Protein AF-A0AA48LYG1-F1 (afdb_monomer_lite)

Secondary structure (DSSP, 8-state):
-PPPPPPHHHHHHHTT--TTHHHHHSSHHHHHHHHHHTS-HHHHHHHHHHHHHHHTS-S-HHHHHHHHHTSS-SS-SS-TTS--HHHHHHHHHHT-----

Organism: NCBI:txid556182

Radius of gyration: 12.68 Å; chains: 1; bounding box: 35×24×30 Å

Foldseek 3Di:
DPQDADDVLLLQLQLLQEPCNCVVQVDPLSSLLVSQVSDDPVSLVVNLVVLCVCLVPPDDQVSLVVNSVNGNRPDDPADDPRDTSNVVSVSSNVSRDPPD

Structure (mmCIF, N/CA/C/O backbone):
data_AF-A0AA48LYG1-F1
#
_entry.id   AF-A0AA48LYG1-F1
#
loop_
_atom_site.group_PDB
_atom_site.id
_atom_site.type_symbol
_atom_site.label_atom_id
_atom_site.label_alt_id
_atom_site.label_comp_id
_atom_site.label_asym_id
_atom_site.label_entity_id
_atom_site.label_seq_id
_atom_site.pdbx_PDB_ins_code
_atom_site.Cartn_x
_atom_site.Cartn_y
_atom_site.Cartn_z
_atom_site.occupancy
_atom_site.B_iso_or_equiv
_atom_site.auth_seq_id
_atom_site.auth_comp_id
_atom_site.auth_asym_id
_atom_site.auth_atom_id
_atom_site.pdbx_PDB_model_num
ATOM 1 N N . MET A 1 1 ? -17.257 4.590 8.560 1.00 60.72 1 MET A N 1
ATOM 2 C CA . MET A 1 1 ? -16.514 5.757 9.094 1.00 60.72 1 MET A CA 1
ATOM 3 C C . MET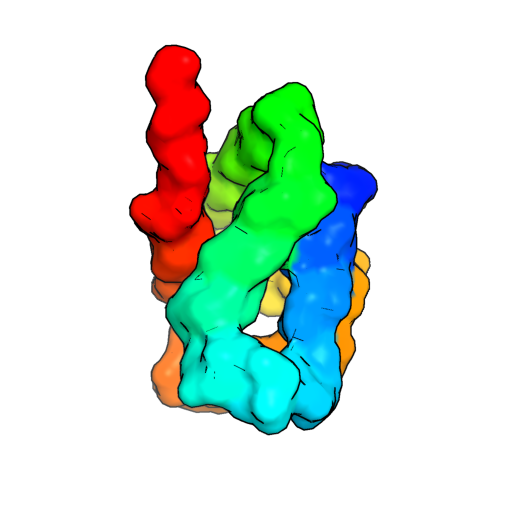 A 1 1 ? -16.208 6.685 7.928 1.00 60.72 1 MET A C 1
ATOM 5 O O . MET A 1 1 ? -16.541 6.334 6.805 1.00 60.72 1 MET A O 1
ATOM 9 N N . ALA A 1 2 ? -15.657 7.880 8.150 1.00 74.94 2 ALA A N 1
ATOM 10 C CA . ALA A 1 2 ? -15.098 8.627 7.022 1.00 74.94 2 ALA A CA 1
ATOM 11 C C . ALA A 1 2 ? -13.830 7.904 6.544 1.00 74.94 2 ALA A C 1
ATOM 13 O O . ALA A 1 2 ? -13.015 7.496 7.373 1.00 74.94 2 ALA A O 1
ATOM 14 N N . THR A 1 3 ? -13.681 7.724 5.234 1.00 81.12 3 THR A N 1
ATOM 15 C CA . THR A 1 3 ? -12.493 7.118 4.628 1.00 81.12 3 THR A CA 1
ATOM 16 C C . THR A 1 3 ? -11.259 7.966 4.987 1.00 81.12 3 THR A C 1
ATOM 18 O O . THR A 1 3 ? -11.310 9.191 4.822 1.00 81.12 3 THR A O 1
ATOM 21 N N . PRO A 1 4 ? -10.166 7.382 5.514 1.00 89.12 4 PRO A N 1
ATOM 22 C CA . PRO A 1 4 ? -9.022 8.164 5.962 1.00 89.12 4 PRO A CA 1
ATOM 23 C C . PRO A 1 4 ? -8.316 8.809 4.768 1.00 89.12 4 PRO A C 1
ATOM 25 O O . PRO A 1 4 ? -8.310 8.281 3.655 1.00 89.12 4 PRO A O 1
ATOM 28 N N . LYS A 1 5 ? -7.699 9.972 4.997 1.00 92.19 5 LYS A N 1
ATOM 29 C CA . LYS A 1 5 ? -6.891 10.639 3.974 1.00 92.19 5 LYS A CA 1
ATOM 30 C C . LYS A 1 5 ? -5.535 9.948 3.855 1.00 92.19 5 LYS A C 1
ATOM 32 O O . LYS A 1 5 ? -4.832 9.797 4.850 1.00 92.19 5 LYS A O 1
ATOM 37 N N . ASN A 1 6 ? -5.141 9.628 2.627 1.00 94.25 6 ASN A N 1
ATOM 38 C CA . ASN A 1 6 ? -3.862 8.984 2.349 1.00 94.25 6 ASN A CA 1
ATOM 39 C C . ASN A 1 6 ? -2.681 9.909 2.692 1.00 94.25 6 ASN A C 1
ATOM 41 O O . ASN A 1 6 ? -2.638 11.039 2.179 1.00 94.25 6 ASN A O 1
ATOM 45 N N . PRO A 1 7 ? -1.708 9.456 3.503 1.00 95.25 7 PRO A N 1
ATOM 46 C CA . PRO A 1 7 ? -0.478 10.201 3.717 1.00 95.25 7 PRO A CA 1
ATOM 47 C C . PRO A 1 7 ? 0.366 10.239 2.429 1.00 95.25 7 PRO A C 1
ATOM 49 O O . PRO A 1 7 ? 0.237 9.351 1.575 1.00 95.25 7 PRO A O 1
ATOM 52 N N . PRO A 1 8 ? 1.234 11.255 2.258 1.00 95.62 8 PRO A N 1
ATOM 53 C CA . PRO A 1 8 ? 2.114 11.366 1.094 1.00 95.62 8 PRO A CA 1
ATOM 54 C C . PRO A 1 8 ? 2.963 10.114 0.850 1.00 95.62 8 PRO A C 1
ATOM 56 O O . PRO A 1 8 ? 3.133 9.722 -0.297 1.00 95.62 8 PRO A O 1
ATOM 59 N N . ASP A 1 9 ? 3.413 9.457 1.914 1.00 96.38 9 ASP A N 1
ATOM 60 C CA . ASP A 1 9 ? 4.289 8.282 1.888 1.00 96.38 9 ASP A CA 1
ATOM 61 C C . ASP A 1 9 ? 3.569 7.051 1.322 1.00 96.38 9 ASP A C 1
ATOM 63 O O . ASP A 1 9 ? 4.088 6.340 0.464 1.00 96.38 9 ASP A O 1
ATOM 67 N N . PHE A 1 10 ? 2.307 6.849 1.718 1.00 96.38 10 PHE A N 1
ATOM 68 C CA . PHE A 1 10 ? 1.457 5.817 1.121 1.00 96.38 10 PHE A CA 1
ATOM 69 C C . PHE A 1 10 ? 1.149 6.130 -0.349 1.00 96.38 10 PHE A C 1
ATOM 71 O O . PHE A 1 10 ? 1.111 5.235 -1.194 1.00 96.38 10 PHE A O 1
ATOM 78 N N . ASN A 1 11 ? 0.968 7.410 -0.690 1.00 95.50 11 ASN A N 1
ATOM 79 C CA . ASN A 1 11 ? 0.800 7.831 -2.080 1.00 95.50 11 ASN A CA 1
ATOM 80 C C . ASN A 1 11 ? 2.076 7.632 -2.914 1.00 95.50 11 ASN A C 1
ATOM 82 O O . ASN A 1 11 ? 1.977 7.350 -4.104 1.00 95.50 11 ASN A O 1
ATOM 86 N N . ALA A 1 12 ? 3.260 7.781 -2.324 1.00 94.25 12 ALA A N 1
ATOM 87 C CA . ALA A 1 12 ? 4.528 7.509 -2.990 1.00 94.25 12 ALA A CA 1
ATOM 88 C C . ALA A 1 12 ? 4.700 6.005 -3.245 1.00 94.25 12 ALA A C 1
ATOM 90 O O . ALA A 1 12 ? 4.952 5.620 -4.383 1.00 94.25 12 ALA A O 1
ATOM 91 N N . LEU A 1 13 ? 4.420 5.160 -2.245 1.00 94.06 13 LEU A N 1
ATOM 92 C CA . LEU A 1 13 ? 4.407 3.701 -2.400 1.00 94.06 13 LEU A CA 1
ATOM 93 C C . LEU A 1 13 ? 3.433 3.248 -3.496 1.00 94.06 13 LEU A C 1
ATOM 95 O O . LEU A 1 13 ? 3.764 2.429 -4.349 1.00 94.06 13 LEU A O 1
ATOM 99 N N . THR A 1 14 ? 2.217 3.798 -3.501 1.00 93.88 14 THR A N 1
ATOM 100 C CA . THR A 1 14 ? 1.169 3.391 -4.452 1.00 93.88 14 THR A CA 1
ATOM 101 C C . THR A 1 14 ? 1.379 3.919 -5.875 1.00 93.88 14 THR A C 1
ATOM 103 O O . THR A 1 14 ? 0.772 3.401 -6.810 1.00 93.88 14 THR A O 1
ATOM 106 N N . ALA A 1 15 ? 2.259 4.901 -6.088 1.00 92.00 15 ALA A N 1
ATOM 107 C CA . ALA A 1 15 ? 2.542 5.442 -7.420 1.00 92.00 15 ALA A CA 1
ATOM 108 C C . ALA A 1 15 ? 3.216 4.427 -8.366 1.00 92.00 15 ALA A C 1
ATOM 110 O O . ALA A 1 15 ? 3.140 4.582 -9.584 1.00 92.00 15 ALA A O 1
ATOM 111 N N . PHE A 1 16 ? 3.834 3.376 -7.817 1.00 90.25 16 PHE A N 1
ATOM 112 C CA . PHE A 1 16 ? 4.478 2.301 -8.579 1.00 90.25 16 PHE A CA 1
ATOM 113 C C . PHE A 1 16 ? 3.467 1.383 -9.285 1.00 90.25 16 PHE A C 1
ATOM 115 O O . PHE A 1 16 ? 3.806 0.721 -10.265 1.00 90.25 16 PHE A O 1
ATOM 122 N N . PHE A 1 17 ? 2.203 1.390 -8.848 1.00 89.44 17 PHE A N 1
ATOM 123 C CA . PHE A 1 17 ? 1.121 0.618 -9.455 1.00 89.44 17 PHE A CA 1
ATOM 124 C C . PHE A 1 17 ? 0.551 1.366 -10.666 1.00 89.44 17 PHE A C 1
ATOM 126 O O . PHE A 1 17 ? -0.503 2.006 -10.589 1.00 89.44 17 PHE A O 1
ATOM 133 N N . CYS A 1 18 ? 1.258 1.290 -11.796 1.00 84.06 18 CYS A N 1
ATOM 134 C CA . CYS A 1 18 ? 0.906 1.948 -13.056 1.00 84.06 18 CYS A CA 1
ATOM 135 C C . CYS A 1 18 ? 0.574 0.951 -14.192 1.00 84.06 18 CYS A C 1
ATOM 137 O O . CYS A 1 18 ? 0.887 -0.231 -14.077 1.00 84.06 18 CYS A O 1
ATOM 139 N N . PRO A 1 19 ? -0.067 1.380 -15.302 1.00 79.56 19 PRO A N 1
ATOM 140 C CA . PRO A 1 19 ? -0.539 0.467 -16.354 1.00 79.56 19 PRO A CA 1
ATOM 141 C C . PRO A 1 19 ? 0.552 -0.361 -17.046 1.00 79.56 19 PRO A C 1
ATOM 143 O O . PRO A 1 19 ? 0.241 -1.404 -17.605 1.00 79.56 19 PRO A O 1
ATOM 146 N N . TYR A 1 20 ? 1.808 0.089 -16.997 1.00 80.88 20 TYR A N 1
ATOM 147 C CA . TYR A 1 20 ? 2.963 -0.591 -17.601 1.00 80.88 20 TYR A CA 1
ATOM 148 C C . TYR A 1 20 ? 3.848 -1.276 -16.554 1.00 80.88 20 TYR A C 1
ATOM 150 O O . TYR A 1 20 ? 4.942 -1.740 -16.862 1.00 80.88 20 TYR A O 1
ATOM 158 N N . ALA A 1 21 ? 3.405 -1.320 -15.297 1.00 76.06 21 ALA A N 1
ATOM 159 C CA . ALA A 1 21 ? 4.216 -1.821 -14.199 1.00 76.06 21 ALA A CA 1
ATOM 160 C C . ALA A 1 21 ? 4.535 -3.321 -14.354 1.00 76.06 21 ALA A C 1
ATOM 162 O O . ALA A 1 21 ? 5.620 -3.751 -13.972 1.00 76.06 21 ALA A O 1
ATOM 163 N N . ASP A 1 22 ? 3.664 -4.100 -14.999 1.00 77.44 22 ASP A N 1
ATOM 164 C CA . ASP A 1 22 ? 3.942 -5.508 -15.308 1.00 77.44 22 ASP A CA 1
ATOM 165 C C . ASP A 1 22 ? 5.103 -5.670 -16.307 1.00 77.44 22 ASP A C 1
ATOM 167 O O . ASP A 1 22 ? 5.895 -6.600 -16.176 1.00 77.44 22 ASP A O 1
ATOM 171 N N . GLU A 1 23 ? 5.268 -4.742 -17.257 1.00 82.69 23 GLU A N 1
ATOM 172 C CA . GLU A 1 23 ? 6.392 -4.740 -18.208 1.00 82.69 23 GLU A CA 1
ATOM 173 C C . GLU A 1 23 ? 7.703 -4.290 -17.548 1.00 82.69 23 GLU A C 1
ATOM 175 O O . GLU A 1 23 ? 8.777 -4.780 -17.896 1.00 82.69 23 GLU A O 1
ATOM 180 N N . VAL A 1 24 ? 7.619 -3.369 -16.582 1.00 85.06 24 VAL A N 1
ATOM 181 C CA . VAL A 1 24 ? 8.785 -2.795 -15.891 1.00 85.06 24 VAL A CA 1
ATOM 182 C C . VAL A 1 24 ? 9.305 -3.722 -14.791 1.00 85.06 24 VAL A C 1
ATOM 184 O O . VAL A 1 24 ? 10.508 -3.962 -14.699 1.00 85.06 24 VAL A O 1
ATOM 187 N N . TYR A 1 25 ? 8.413 -4.239 -13.945 1.00 83.19 25 TYR A N 1
ATOM 188 C CA . TYR A 1 25 ? 8.783 -5.003 -12.752 1.00 83.19 25 TYR A CA 1
ATOM 189 C C . TYR A 1 25 ? 8.673 -6.515 -12.967 1.00 83.19 25 TYR A C 1
ATOM 191 O O . TYR A 1 25 ? 9.344 -7.280 -12.277 1.00 83.19 25 TYR A O 1
ATOM 199 N N . GLY A 1 26 ? 7.871 -6.980 -13.928 1.00 82.38 26 GLY A N 1
ATOM 200 C CA . GLY A 1 26 ? 7.730 -8.400 -14.269 1.00 82.38 26 GLY A CA 1
ATOM 201 C C . GLY A 1 26 ? 6.890 -9.233 -13.293 1.00 82.38 26 GLY A C 1
ATOM 202 O O . GLY A 1 26 ? 6.576 -10.378 -13.609 1.00 82.38 26 GLY A O 1
ATOM 203 N N . SER A 1 27 ? 6.533 -8.702 -12.118 1.00 86.38 27 SER A N 1
ATOM 204 C CA . SER A 1 27 ? 5.524 -9.277 -11.219 1.00 86.38 27 SER A CA 1
ATOM 205 C C . SER A 1 27 ? 5.016 -8.244 -10.207 1.00 86.38 27 SER A C 1
ATOM 207 O O . SER A 1 27 ? 5.663 -7.219 -9.965 1.00 86.38 27 SER A O 1
ATOM 209 N N . ILE A 1 28 ? 3.876 -8.535 -9.573 1.00 85.88 28 ILE A N 1
ATOM 210 C CA . ILE A 1 28 ? 3.295 -7.678 -8.533 1.00 85.88 28 ILE A CA 1
ATOM 211 C C . ILE A 1 28 ? 4.181 -7.613 -7.283 1.00 85.88 28 ILE A C 1
ATOM 213 O O . ILE A 1 28 ? 4.319 -6.559 -6.674 1.00 85.88 28 ILE A O 1
ATOM 217 N N . GLU A 1 29 ? 4.848 -8.710 -6.930 1.00 87.56 29 GLU A N 1
ATOM 218 C CA . GLU A 1 29 ? 5.778 -8.787 -5.803 1.00 87.56 29 GLU A CA 1
ATOM 219 C C . GLU A 1 29 ? 6.957 -7.835 -5.977 1.00 87.56 29 GLU A C 1
ATOM 221 O O . GLU A 1 29 ? 7.288 -7.089 -5.060 1.00 87.56 29 GLU A O 1
ATOM 226 N N . LYS A 1 30 ? 7.558 -7.826 -7.172 1.00 88.25 30 LYS A N 1
ATOM 227 C CA . LYS A 1 30 ? 8.663 -6.919 -7.501 1.00 88.25 30 LYS A CA 1
ATOM 228 C C . LYS A 1 30 ? 8.219 -5.459 -7.529 1.00 88.25 30 LYS A C 1
ATOM 230 O O . LYS A 1 30 ? 9.004 -4.576 -7.208 1.00 88.25 30 LYS A O 1
ATOM 235 N N . MET A 1 31 ? 6.964 -5.205 -7.890 1.00 88.94 31 MET A N 1
ATOM 236 C CA . MET A 1 31 ? 6.374 -3.869 -7.842 1.00 88.94 31 MET A CA 1
ATOM 237 C C . MET A 1 31 ? 6.191 -3.383 -6.400 1.00 88.94 31 MET A C 1
ATOM 239 O O . MET A 1 31 ? 6.481 -2.227 -6.104 1.00 88.94 31 MET A O 1
ATOM 243 N N . ILE A 1 32 ? 5.757 -4.268 -5.495 1.00 91.75 32 ILE A N 1
ATOM 244 C CA . ILE A 1 32 ? 5.676 -3.969 -4.061 1.00 91.75 32 ILE A CA 1
ATOM 245 C C . ILE A 1 32 ? 7.073 -3.680 -3.500 1.00 91.75 32 ILE A C 1
ATOM 247 O O . ILE A 1 32 ? 7.238 -2.680 -2.803 1.00 91.75 32 ILE A O 1
ATOM 251 N N . ASP A 1 33 ? 8.070 -4.512 -3.824 1.00 91.94 33 ASP A N 1
ATOM 252 C CA . ASP A 1 33 ? 9.457 -4.294 -3.390 1.00 91.94 33 ASP A CA 1
ATOM 253 C C . ASP A 1 33 ? 9.981 -2.938 -3.865 1.00 91.94 33 ASP A C 1
ATOM 255 O O . ASP A 1 33 ? 10.456 -2.149 -3.054 1.00 91.94 33 ASP A O 1
ATOM 259 N N . ALA A 1 34 ? 9.809 -2.620 -5.152 1.00 91.56 34 ALA A N 1
ATOM 260 C CA . ALA A 1 34 ? 10.224 -1.339 -5.717 1.00 91.56 34 ALA A CA 1
ATOM 261 C C . ALA A 1 34 ? 9.524 -0.145 -5.043 1.00 91.56 34 ALA A C 1
ATOM 263 O O . ALA A 1 34 ? 10.148 0.891 -4.816 1.00 91.56 34 ALA A O 1
ATOM 264 N N . GLY A 1 35 ? 8.243 -0.293 -4.689 1.00 92.81 35 GLY A N 1
ATOM 265 C CA . GLY A 1 35 ? 7.497 0.719 -3.945 1.00 92.81 35 GLY A CA 1
ATOM 266 C C . GLY A 1 35 ? 8.062 0.975 -2.548 1.00 92.81 35 GLY A C 1
ATOM 267 O O . GLY A 1 35 ? 8.100 2.124 -2.112 1.00 92.81 35 GLY A O 1
ATOM 268 N N . TRP A 1 36 ? 8.537 -0.067 -1.860 1.00 95.88 36 TRP A N 1
ATOM 269 C CA . TRP A 1 36 ? 9.220 0.072 -0.572 1.00 95.88 36 TRP A CA 1
ATOM 270 C C . TRP A 1 36 ? 10.641 0.627 -0.707 1.00 95.88 36 TRP A C 1
ATOM 272 O O . TRP A 1 36 ? 11.031 1.487 0.079 1.00 95.88 36 TRP A O 1
ATOM 282 N N . GLU A 1 37 ? 11.404 0.169 -1.700 1.00 93.62 37 GLU A N 1
ATOM 283 C CA . GLU A 1 37 ? 12.767 0.640 -1.987 1.00 93.62 37 GLU A CA 1
ATOM 284 C C . GLU A 1 37 ? 12.804 2.109 -2.432 1.00 93.62 37 GLU A C 1
ATOM 286 O O . GLU A 1 37 ? 13.807 2.795 -2.234 1.00 93.62 37 GLU A O 1
ATOM 291 N N . GLY A 1 38 ? 11.706 2.612 -3.005 1.00 91.69 38 GLY A N 1
ATOM 292 C CA . GLY A 1 38 ? 11.547 4.011 -3.395 1.00 91.69 38 GLY A CA 1
ATOM 293 C C . GLY A 1 38 ? 11.348 4.992 -2.234 1.00 91.69 38 GLY A C 1
ATOM 294 O O . GLY A 1 38 ? 11.318 6.197 -2.482 1.00 91.69 38 GLY A O 1
ATOM 295 N N . LEU A 1 39 ? 11.200 4.505 -0.997 1.00 94.56 39 LEU A N 1
ATOM 296 C CA . LEU A 1 39 ? 10.991 5.319 0.201 1.00 94.56 39 LEU A CA 1
ATOM 297 C C . LEU A 1 39 ? 12.243 5.347 1.080 1.00 94.56 39 LEU A C 1
ATOM 299 O O . LEU A 1 39 ? 12.900 4.324 1.288 1.00 94.56 39 LEU A O 1
ATOM 303 N N . VAL A 1 40 ? 12.531 6.497 1.694 1.00 94.50 40 VAL A N 1
ATOM 304 C CA . VAL A 1 40 ? 13.498 6.522 2.802 1.00 94.50 40 VAL A CA 1
ATOM 305 C C . VAL A 1 40 ? 12.885 5.907 4.065 1.00 94.50 40 VAL A C 1
ATOM 307 O O . VAL A 1 40 ? 11.666 5.830 4.211 1.00 94.50 40 VAL A O 1
ATOM 310 N N . GLU A 1 41 ? 13.721 5.494 5.023 1.00 93.88 41 GLU A N 1
ATOM 311 C CA . GLU A 1 41 ? 13.277 4.774 6.230 1.00 93.88 41 GLU A CA 1
ATOM 312 C C . GLU A 1 41 ? 12.127 5.471 6.980 1.00 93.88 41 GLU A C 1
ATOM 314 O O . GLU A 1 41 ? 11.181 4.817 7.425 1.00 93.88 41 GLU A O 1
ATOM 319 N N . SER A 1 42 ? 12.178 6.799 7.124 1.00 94.06 42 SER A N 1
ATOM 320 C CA . SER A 1 42 ? 11.117 7.554 7.798 1.00 94.06 42 SER A CA 1
ATOM 321 C C . SER A 1 42 ? 9.785 7.485 7.053 1.00 94.06 42 SER A C 1
ATOM 323 O O . SER A 1 42 ? 8.746 7.318 7.687 1.00 94.06 42 SER A O 1
ATOM 325 N N . GLU A 1 43 ? 9.814 7.571 5.724 1.00 95.38 43 GLU A N 1
ATOM 326 C CA . GLU A 1 43 ? 8.620 7.517 4.877 1.00 95.38 43 GLU A CA 1
ATOM 327 C C . GLU A 1 43 ? 8.026 6.107 4.886 1.00 95.38 43 GLU A C 1
ATOM 329 O O . GLU A 1 43 ? 6.823 5.919 5.071 1.00 95.38 43 GLU A O 1
ATOM 334 N N . ALA A 1 44 ? 8.883 5.089 4.793 1.00 95.44 44 ALA A N 1
ATOM 335 C CA . ALA A 1 44 ? 8.463 3.700 4.857 1.00 95.44 44 ALA A CA 1
ATOM 336 C C . ALA A 1 44 ? 7.789 3.368 6.196 1.00 95.44 44 ALA A C 1
ATOM 338 O O . ALA A 1 44 ? 6.744 2.713 6.210 1.00 95.44 44 ALA A O 1
ATOM 339 N N . LYS A 1 45 ? 8.316 3.869 7.325 1.00 95.44 45 LYS A N 1
ATOM 340 C CA . LYS A 1 45 ? 7.671 3.724 8.643 1.00 95.44 45 LYS A CA 1
ATOM 341 C C . LYS A 1 45 ? 6.271 4.344 8.668 1.00 95.44 45 LYS A C 1
ATOM 343 O O . LYS A 1 45 ? 5.356 3.730 9.219 1.00 95.44 45 LYS A O 1
ATOM 348 N N . VAL A 1 46 ? 6.085 5.520 8.063 1.00 96.00 46 VAL A N 1
ATOM 349 C CA . VAL A 1 46 ? 4.775 6.191 7.979 1.00 96.00 46 VAL A CA 1
ATOM 350 C C . VAL A 1 46 ? 3.811 5.414 7.082 1.00 96.00 46 VAL A C 1
ATOM 352 O O . VAL A 1 46 ? 2.685 5.130 7.496 1.00 96.00 46 VAL A O 1
ATOM 355 N N . ALA A 1 47 ? 4.250 5.012 5.888 1.00 96.62 47 ALA A N 1
ATOM 356 C CA . ALA A 1 47 ? 3.444 4.218 4.964 1.00 96.62 47 ALA A CA 1
ATOM 357 C C . ALA A 1 47 ? 3.018 2.882 5.595 1.00 96.62 47 ALA A C 1
ATOM 359 O O . ALA A 1 47 ? 1.848 2.505 5.515 1.00 96.62 47 ALA A O 1
ATOM 360 N N . LYS A 1 48 ? 3.930 2.202 6.302 1.00 96.62 48 LYS A N 1
ATOM 361 C CA . LYS A 1 48 ? 3.624 0.977 7.046 1.00 96.62 48 LYS A CA 1
ATOM 362 C C . LYS A 1 48 ? 2.609 1.218 8.156 1.00 96.62 48 LYS A C 1
ATOM 364 O O . LYS A 1 48 ? 1.655 0.454 8.256 1.00 96.62 48 LYS A O 1
ATOM 369 N N . ALA A 1 49 ? 2.801 2.243 8.985 1.00 96.88 49 ALA A N 1
ATOM 370 C CA . ALA A 1 49 ? 1.874 2.545 10.074 1.00 96.88 49 ALA A CA 1
ATOM 371 C C . ALA A 1 49 ? 0.460 2.826 9.545 1.00 96.88 49 ALA A C 1
ATOM 373 O O . ALA A 1 49 ? -0.523 2.383 10.134 1.00 96.88 49 ALA A O 1
ATOM 374 N N . PHE A 1 50 ? 0.357 3.497 8.396 1.00 97.38 50 PHE A N 1
ATOM 375 C CA . PHE A 1 50 ? -0.921 3.696 7.725 1.00 97.38 50 PHE A CA 1
ATOM 376 C C . PHE A 1 50 ? -1.527 2.377 7.226 1.00 97.38 50 PHE A C 1
ATOM 378 O O . PHE A 1 50 ? -2.707 2.130 7.446 1.00 97.38 50 PHE A O 1
ATOM 385 N N . ILE A 1 51 ? -0.733 1.487 6.622 1.00 96.75 51 ILE A N 1
ATOM 386 C CA . ILE A 1 51 ? -1.205 0.153 6.215 1.00 96.75 51 ILE A CA 1
ATOM 387 C C . ILE A 1 51 ? -1.650 -0.681 7.430 1.00 96.75 51 ILE A C 1
ATOM 389 O O . ILE A 1 51 ? -2.679 -1.348 7.359 1.00 96.75 51 ILE A O 1
ATOM 393 N N . ASP A 1 52 ? -0.929 -0.623 8.553 1.00 97.25 52 ASP A N 1
ATOM 394 C CA . ASP A 1 52 ? -1.328 -1.275 9.808 1.00 97.25 52 ASP A CA 1
ATOM 395 C C . ASP A 1 52 ? -2.688 -0.748 10.310 1.00 97.25 52 ASP A C 1
ATOM 397 O O . ASP A 1 52 ? -3.535 -1.548 10.712 1.00 97.25 52 ASP A O 1
ATOM 401 N N . ASP A 1 53 ? -2.929 0.569 10.242 1.00 96.44 53 ASP A N 1
ATOM 402 C CA . ASP A 1 53 ? -4.226 1.174 10.588 1.00 96.44 53 ASP A CA 1
ATOM 403 C C . ASP A 1 53 ? -5.346 0.671 9.669 1.00 96.44 53 ASP A C 1
ATOM 405 O O . ASP A 1 53 ? -6.381 0.203 10.151 1.00 96.44 53 ASP A O 1
ATOM 409 N N . LEU A 1 54 ? -5.125 0.662 8.350 1.00 95.50 54 LEU A N 1
ATOM 410 C CA . LEU A 1 54 ? -6.082 0.117 7.378 1.00 95.50 54 LEU A CA 1
ATOM 411 C C . LEU A 1 54 ? -6.422 -1.357 7.673 1.00 95.50 54 LEU A C 1
ATOM 413 O O . LEU A 1 54 ? -7.571 -1.798 7.550 1.00 95.50 54 LEU A O 1
ATOM 417 N N . LEU A 1 55 ? -5.430 -2.126 8.119 1.00 95.44 55 LEU A N 1
ATOM 418 C CA .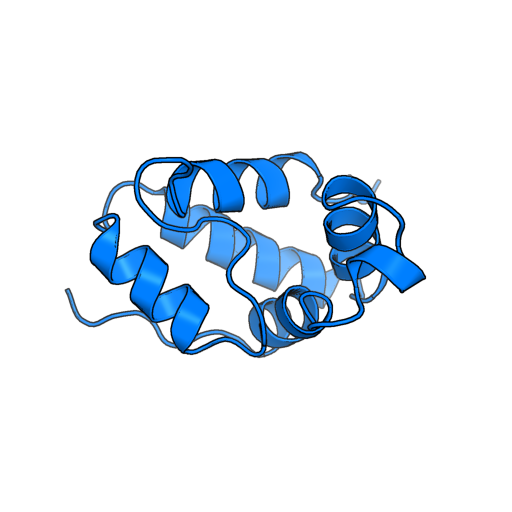 LEU A 1 55 ? -5.575 -3.540 8.444 1.00 95.44 55 LEU A CA 1
ATOM 419 C C . LEU A 1 55 ? -6.126 -3.813 9.852 1.00 95.44 55 LEU A C 1
ATOM 421 O O . LEU A 1 55 ? -6.481 -4.960 10.120 1.00 95.44 55 LEU A O 1
ATOM 425 N N . SER A 1 56 ? -6.326 -2.799 10.701 1.00 94.19 56 SER A N 1
ATOM 426 C CA . SER A 1 56 ? -6.802 -2.928 12.096 1.00 94.19 56 SER A CA 1
ATOM 427 C C . SER A 1 56 ? -8.156 -3.631 12.281 1.00 94.19 56 SER A C 1
ATOM 429 O O . SER A 1 56 ? -8.487 -4.063 13.381 1.00 94.19 56 SER A O 1
ATOM 431 N N . GLY A 1 57 ? -8.949 -3.751 11.211 1.00 90.81 57 GLY A N 1
ATOM 432 C CA . GLY A 1 57 ? -10.282 -4.367 11.227 1.00 90.81 57 GLY A CA 1
ATOM 433 C C . GLY A 1 57 ? -11.427 -3.362 11.359 1.00 90.81 57 GLY A C 1
ATOM 434 O O . GLY A 1 57 ? -12.588 -3.746 11.274 1.00 90.81 57 GLY A O 1
ATOM 435 N N . HIS A 1 58 ? -11.113 -2.073 11.505 1.00 93.06 58 HIS A N 1
ATOM 436 C CA . HIS A 1 58 ? -12.109 -1.002 11.575 1.00 93.06 58 HIS A CA 1
ATOM 437 C C . HIS A 1 58 ? -12.681 -0.611 10.202 1.00 93.06 58 HIS A C 1
ATOM 439 O O . HIS A 1 58 ? -13.797 -0.102 10.133 1.00 93.06 58 HIS A O 1
ATOM 445 N N . TYR A 1 59 ? -11.954 -0.877 9.113 1.00 93.69 59 TYR A N 1
ATOM 446 C CA . TYR A 1 59 ? -12.374 -0.543 7.751 1.00 93.69 59 TYR A CA 1
ATOM 447 C C . TYR A 1 59 ? -12.942 -1.755 7.009 1.00 93.69 59 TYR A C 1
ATOM 449 O O . TYR A 1 59 ? -12.334 -2.834 6.959 1.00 93.69 59 TYR A O 1
ATOM 457 N N . THR A 1 60 ? -14.098 -1.545 6.388 1.00 92.81 60 THR A N 1
ATOM 458 C CA . THR A 1 60 ? -14.730 -2.487 5.463 1.00 92.81 60 THR A CA 1
ATOM 459 C C . THR A 1 60 ? -13.938 -2.598 4.161 1.00 92.81 60 THR A C 1
ATOM 461 O O . THR A 1 60 ? -13.211 -1.690 3.767 1.00 92.81 60 THR A O 1
ATOM 464 N N . GLU A 1 61 ? -14.126 -3.696 3.430 1.00 92.00 61 GLU A N 1
ATOM 465 C CA . GLU A 1 61 ? -13.503 -3.899 2.115 1.00 92.00 61 GLU A CA 1
ATOM 466 C C . GLU A 1 61 ? -13.806 -2.750 1.131 1.00 92.00 61 GLU A C 1
ATOM 468 O O . GLU A 1 61 ? -12.934 -2.354 0.362 1.00 92.00 61 GLU A O 1
ATOM 473 N N . ASN A 1 62 ? -15.012 -2.174 1.174 1.00 90.94 62 ASN A N 1
ATOM 474 C CA . ASN A 1 62 ? -15.368 -1.037 0.322 1.00 90.94 62 ASN A CA 1
ATOM 475 C C . ASN A 1 62 ? -14.612 0.239 0.713 1.00 90.94 62 ASN A C 1
ATOM 477 O O . ASN A 1 62 ? -14.100 0.920 -0.172 1.00 90.94 62 ASN A O 1
ATOM 481 N N . GLU A 1 63 ? -14.485 0.531 2.010 1.00 93.62 63 GLU A N 1
ATOM 482 C CA . GLU A 1 63 ? -13.692 1.672 2.492 1.00 93.62 63 GLU A CA 1
ATOM 483 C C . GLU A 1 63 ? -12.212 1.510 2.105 1.00 93.62 63 GLU A C 1
ATOM 485 O O . GLU A 1 63 ? -11.594 2.457 1.628 1.00 93.62 63 GLU A O 1
ATOM 490 N N . LEU A 1 64 ? -11.653 0.299 2.199 1.00 93.50 64 LEU A N 1
ATOM 491 C CA . LEU A 1 64 ? -10.281 0.020 1.751 1.00 93.50 64 LEU A CA 1
ATOM 492 C C . LEU A 1 64 ? -10.105 0.248 0.241 1.00 93.50 64 LEU A C 1
ATOM 494 O O . LEU A 1 64 ? -9.121 0.848 -0.196 1.00 93.50 64 LEU A O 1
ATOM 498 N N . ARG A 1 65 ? -11.085 -0.170 -0.569 1.00 91.81 65 ARG A N 1
ATOM 499 C CA . ARG A 1 65 ? -11.090 0.090 -2.018 1.00 91.81 65 ARG A CA 1
ATOM 500 C C . ARG A 1 65 ? -11.167 1.579 -2.337 1.00 91.81 65 ARG A C 1
ATOM 502 O O . ARG A 1 65 ? -10.576 2.010 -3.326 1.00 91.81 65 ARG A O 1
ATOM 509 N N . GLU A 1 66 ? -11.886 2.361 -1.538 1.00 92.19 66 GLU A N 1
ATOM 510 C CA . GLU A 1 66 ? -11.930 3.818 -1.675 1.00 92.19 66 GLU A CA 1
ATOM 511 C C . GLU A 1 66 ? -10.591 4.467 -1.319 1.00 92.19 66 GLU A C 1
ATOM 513 O O . GLU A 1 66 ? -10.115 5.300 -2.089 1.00 92.19 66 GLU A O 1
ATOM 518 N N . VAL A 1 67 ? -9.941 4.049 -0.224 1.00 94.00 67 VAL A N 1
ATOM 519 C CA . VAL A 1 67 ? -8.572 4.483 0.123 1.00 94.00 67 VAL A CA 1
ATOM 520 C C . VAL A 1 67 ? -7.624 4.236 -1.047 1.00 94.00 67 VAL A C 1
ATOM 522 O O . VAL A 1 67 ? -6.916 5.150 -1.475 1.00 94.00 67 VAL A O 1
ATOM 525 N N . TRP A 1 68 ? -7.651 3.029 -1.618 1.00 92.69 68 TRP A N 1
ATOM 526 C CA . TRP A 1 68 ? -6.822 2.697 -2.773 1.00 92.69 68 TRP A CA 1
ATOM 527 C C . TRP A 1 68 ? -7.154 3.546 -4.000 1.00 92.69 68 TRP A C 1
ATOM 529 O O . TRP A 1 68 ? -6.252 4.065 -4.651 1.00 92.69 68 TRP A O 1
ATOM 539 N N . ARG A 1 69 ? -8.441 3.735 -4.313 1.00 90.81 69 ARG A N 1
ATOM 540 C CA . ARG A 1 69 ? -8.881 4.567 -5.446 1.00 90.81 69 ARG A CA 1
ATOM 541 C C . ARG A 1 69 ? -8.440 6.025 -5.301 1.00 90.81 69 ARG A C 1
ATOM 543 O O . ARG A 1 69 ? -8.172 6.673 -6.304 1.00 90.81 69 ARG A O 1
ATOM 550 N N . ASN A 1 70 ? -8.363 6.518 -4.068 1.00 92.81 70 ASN A N 1
ATOM 551 C CA . ASN A 1 70 ? -7.904 7.868 -3.744 1.00 92.81 70 ASN A CA 1
ATOM 552 C C . ASN A 1 70 ? -6.371 7.973 -3.630 1.00 92.81 70 ASN A C 1
ATOM 554 O O . ASN A 1 70 ? -5.851 9.046 -3.318 1.00 92.81 70 ASN A O 1
ATOM 558 N N . SER A 1 71 ? -5.644 6.871 -3.834 1.00 92.38 71 SER A N 1
ATOM 559 C CA . SER A 1 71 ? -4.181 6.854 -3.866 1.00 92.38 71 SER A CA 1
ATOM 560 C C . SER A 1 71 ? -3.640 7.286 -5.234 1.00 92.38 71 SER A C 1
ATOM 562 O O . SER A 1 71 ? -4.397 7.681 -6.120 1.00 92.38 71 SER A O 1
ATOM 564 N N . LYS A 1 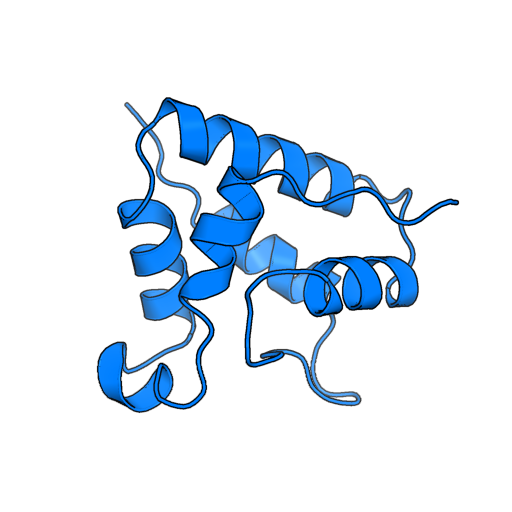72 ? -2.315 7.224 -5.419 1.00 88.94 72 LYS A N 1
ATOM 565 C CA . LYS A 1 72 ? -1.689 7.452 -6.732 1.00 88.94 72 LYS A CA 1
ATOM 566 C C . LYS A 1 72 ? -1.584 6.186 -7.587 1.00 88.94 72 LYS A C 1
ATOM 568 O O . LYS A 1 72 ? -1.035 6.261 -8.685 1.00 88.94 72 LYS A O 1
ATOM 573 N N . ALA A 1 73 ? -2.113 5.053 -7.124 1.00 88.25 73 ALA A N 1
ATOM 574 C CA . ALA A 1 73 ? -2.195 3.850 -7.938 1.00 88.25 73 ALA A CA 1
ATOM 575 C C . ALA A 1 73 ? -3.108 4.089 -9.149 1.00 88.25 73 ALA A C 1
ATOM 577 O O . ALA A 1 73 ? -4.296 4.377 -9.012 1.00 88.25 73 ALA A O 1
ATOM 578 N N . ALA A 1 74 ? -2.557 3.933 -10.350 1.00 84.62 74 ALA A N 1
ATOM 579 C CA . ALA A 1 74 ? -3.317 4.009 -11.595 1.00 84.62 74 ALA A CA 1
ATOM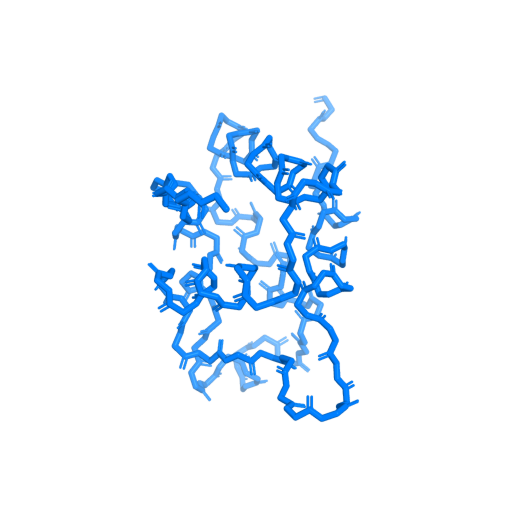 580 C C . ALA A 1 74 ? -3.981 2.668 -11.953 1.00 84.62 74 ALA A C 1
ATOM 582 O O . ALA A 1 74 ? -4.860 2.621 -12.815 1.00 84.62 74 ALA A O 1
ATOM 583 N N . ILE A 1 75 ? -3.594 1.581 -11.278 1.00 82.06 75 ILE A N 1
ATOM 584 C CA . ILE A 1 75 ? -4.247 0.276 -11.382 1.00 82.06 75 ILE A CA 1
ATOM 585 C C . ILE A 1 75 ? -4.681 -0.241 -10.008 1.00 82.06 75 ILE A C 1
ATOM 587 O O . ILE A 1 75 ? -4.067 0.033 -8.980 1.00 82.06 75 ILE A O 1
ATOM 591 N N . ALA A 1 76 ? -5.755 -1.027 -9.996 1.00 78.31 76 ALA A N 1
ATOM 5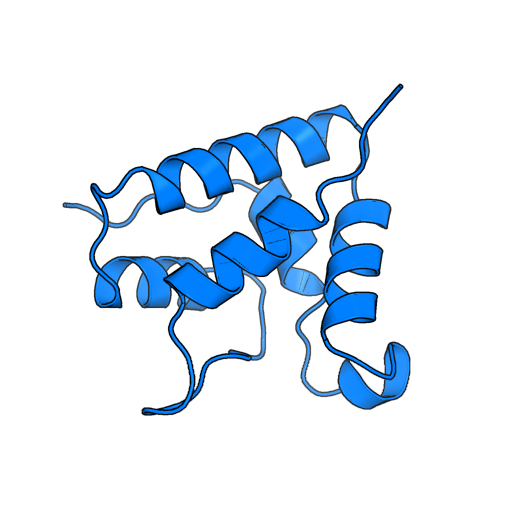92 C CA . ALA A 1 76 ? -6.123 -1.857 -8.857 1.00 78.31 76 ALA A CA 1
ATOM 593 C C . ALA A 1 76 ? -5.733 -3.309 -9.178 1.00 78.31 76 ALA A C 1
ATOM 595 O O . ALA A 1 76 ? -6.330 -3.877 -10.101 1.00 78.31 76 ALA A O 1
ATOM 596 N N . PRO A 1 77 ? -4.771 -3.906 -8.451 1.00 72.12 77 PRO A N 1
ATOM 597 C CA . PRO A 1 77 ? -4.365 -5.299 -8.662 1.00 72.12 77 PRO A CA 1
ATOM 598 C C . PRO A 1 77 ? -5.403 -6.310 -8.140 1.00 72.12 77 PRO A C 1
ATOM 600 O O . PRO A 1 77 ? -5.339 -7.489 -8.457 1.00 72.12 77 PRO A O 1
ATOM 603 N N . PHE A 1 78 ? -6.413 -5.849 -7.395 1.00 72.88 78 PHE A N 1
ATOM 604 C CA . PHE A 1 78 ? -7.520 -6.650 -6.864 1.00 72.88 78 PHE A CA 1
ATOM 605 C C . PHE A 1 78 ? -8.840 -6.318 -7.595 1.00 72.88 78 PHE A C 1
ATOM 607 O O . PHE A 1 78 ? -9.651 -5.493 -7.156 1.00 72.88 78 PHE A O 1
ATOM 614 N N . ARG A 1 79 ? -9.084 -6.939 -8.757 1.00 56.50 79 ARG A N 1
ATOM 615 C CA . ARG A 1 79 ? -10.319 -6.722 -9.541 1.00 56.50 79 ARG A CA 1
ATOM 616 C C . ARG A 1 79 ? -11.386 -7.787 -9.250 1.00 56.50 79 ARG A C 1
ATOM 618 O O . ARG A 1 79 ? -11.094 -8.967 -9.107 1.00 56.50 79 ARG A O 1
ATOM 625 N N . GLY A 1 80 ? -12.652 -7.360 -9.204 1.00 56.72 80 GLY A N 1
ATOM 626 C CA . GLY A 1 80 ? -13.814 -8.258 -9.164 1.00 56.72 80 GLY A CA 1
ATOM 627 C C . GLY A 1 80 ? -13.891 -9.166 -7.928 1.00 56.72 80 GLY A C 1
ATOM 628 O O . GLY A 1 80 ? -13.648 -8.721 -6.810 1.00 56.72 80 GLY A O 1
ATOM 629 N N . LYS A 1 81 ? -14.276 -10.432 -8.141 1.00 43.75 81 LYS A N 1
ATOM 630 C CA . LYS A 1 81 ? -14.378 -11.476 -7.101 1.00 43.75 81 LYS A CA 1
ATOM 631 C C . LYS A 1 81 ? -13.037 -12.161 -6.787 1.00 43.75 81 LYS A C 1
ATOM 633 O O . LYS A 1 81 ? -12.993 -13.000 -5.897 1.00 43.75 81 LYS A O 1
ATOM 638 N N . GLU A 1 82 ? -11.975 -11.829 -7.520 1.00 52.53 82 GLU A N 1
ATOM 639 C CA . GLU A 1 82 ? -10.713 -12.583 -7.547 1.00 52.53 82 GLU A CA 1
ATOM 640 C C . GLU A 1 82 ? -9.655 -12.051 -6.563 1.00 52.53 82 GLU A C 1
ATOM 642 O O . GLU A 1 82 ? -8.622 -12.683 -6.382 1.00 52.53 82 GLU A O 1
ATOM 647 N N . GLY A 1 83 ? -9.914 -10.938 -5.861 1.00 68.94 83 GLY A N 1
ATOM 648 C CA . GLY A 1 83 ? -8.996 -10.433 -4.836 1.00 68.94 83 GLY A CA 1
ATOM 649 C C . GLY A 1 83 ? -9.618 -9.413 -3.885 1.00 68.94 83 GLY A C 1
ATOM 650 O O . GLY A 1 83 ? -10.417 -8.565 -4.293 1.00 68.94 83 GLY A O 1
ATOM 651 N N . SER A 1 84 ? -9.235 -9.492 -2.609 1.00 88.06 84 SER A N 1
ATOM 652 C CA . SER A 1 84 ? -9.584 -8.524 -1.564 1.00 88.06 84 SER A CA 1
ATOM 653 C C . SER A 1 84 ? -8.507 -7.442 -1.470 1.00 88.06 84 SER A C 1
ATOM 655 O O . SER A 1 84 ? -7.315 -7.744 -1.448 1.00 88.06 84 SER A O 1
ATOM 657 N N . CYS A 1 85 ? -8.926 -6.179 -1.375 1.00 91.56 85 CYS A N 1
ATOM 658 C CA . CYS A 1 85 ? -8.044 -5.055 -1.085 1.00 91.56 85 CYS A CA 1
ATOM 659 C C . CYS A 1 85 ? -7.315 -5.269 0.245 1.00 91.56 85 CYS A C 1
ATOM 661 O O . CYS A 1 85 ? -6.140 -4.937 0.347 1.00 91.56 85 CYS A O 1
ATOM 663 N N . ARG A 1 86 ? -7.986 -5.858 1.245 1.00 93.19 86 ARG A N 1
ATOM 664 C CA . ARG A 1 86 ? -7.358 -6.249 2.513 1.00 93.19 86 ARG A CA 1
ATOM 665 C C . ARG A 1 86 ? -6.233 -7.259 2.300 1.00 93.19 86 ARG A C 1
ATOM 667 O O . ARG A 1 86 ? -5.115 -6.976 2.710 1.00 93.19 86 ARG A O 1
ATOM 674 N N . ALA A 1 87 ? -6.499 -8.364 1.602 1.00 91.56 87 ALA A N 1
ATOM 675 C CA . ALA A 1 87 ? -5.470 -9.365 1.299 1.00 91.56 87 ALA A CA 1
ATOM 676 C C . ALA A 1 87 ? -4.294 -8.756 0.512 1.00 91.56 87 ALA A C 1
ATOM 678 O O . ALA A 1 87 ? -3.131 -9.084 0.735 1.00 91.56 87 ALA A O 1
ATOM 679 N N . PHE A 1 88 ? -4.582 -7.808 -0.382 1.00 92.12 88 PHE A N 1
ATOM 680 C CA . PHE A 1 88 ? -3.534 -7.105 -1.104 1.00 92.12 88 PHE A CA 1
ATOM 681 C C . PHE A 1 88 ? -2.701 -6.189 -0.193 1.00 92.12 88 PHE A C 1
ATOM 683 O O . PHE A 1 88 ? -1.476 -6.242 -0.230 1.00 92.12 88 PHE A O 1
ATOM 690 N N . LEU A 1 89 ? -3.334 -5.398 0.676 1.00 94.12 89 LEU A N 1
ATOM 691 C CA . LEU A 1 89 ? -2.638 -4.575 1.673 1.00 94.12 89 LEU A CA 1
ATOM 692 C C . LEU A 1 89 ? -1.803 -5.428 2.645 1.00 94.12 89 LEU A C 1
ATOM 694 O O . LEU A 1 89 ? -0.716 -5.005 3.033 1.00 94.12 89 LEU A O 1
ATOM 698 N N . GLU A 1 90 ? -2.266 -6.631 2.997 1.00 94.19 90 GLU A N 1
ATOM 699 C CA . GLU A 1 90 ? -1.489 -7.613 3.767 1.00 94.19 90 GLU A CA 1
ATOM 700 C C . GLU A 1 90 ? -0.215 -8.012 3.017 1.00 94.19 90 GLU A C 1
ATOM 702 O O . GLU A 1 90 ? 0.870 -7.930 3.591 1.00 94.19 90 GLU A O 1
ATOM 707 N N . SER A 1 91 ? -0.308 -8.312 1.717 1.00 92.25 91 SER A N 1
ATOM 708 C CA . SER A 1 91 ? 0.875 -8.630 0.904 1.00 92.25 91 SER A CA 1
ATOM 709 C C . SER A 1 91 ? 1.878 -7.469 0.822 1.00 92.25 91 SER A C 1
ATOM 711 O O . SER A 1 91 ? 3.087 -7.690 0.876 1.00 92.25 91 SER A O 1
ATOM 713 N N . ILE A 1 92 ? 1.399 -6.216 0.768 1.00 94.00 92 ILE A N 1
ATOM 714 C CA . ILE A 1 92 ? 2.268 -5.032 0.830 1.00 94.00 92 ILE A CA 1
ATOM 715 C C . ILE A 1 92 ? 2.982 -4.974 2.184 1.00 94.00 92 ILE A C 1
ATOM 717 O O . ILE A 1 92 ? 4.199 -4.801 2.240 1.00 94.00 92 ILE A O 1
ATOM 721 N N . ARG A 1 93 ? 2.232 -5.144 3.279 1.00 95.19 93 ARG A N 1
ATOM 722 C CA . ARG A 1 93 ? 2.742 -5.093 4.655 1.00 95.19 93 ARG A CA 1
ATOM 723 C C . ARG A 1 93 ? 3.802 -6.162 4.932 1.00 95.19 93 ARG A C 1
ATOM 725 O O . ARG A 1 93 ? 4.792 -5.869 5.597 1.00 95.19 93 ARG A O 1
ATOM 732 N N . GLU A 1 94 ? 3.601 -7.386 4.451 1.00 93.75 94 GLU A N 1
ATOM 733 C CA . GLU A 1 94 ? 4.519 -8.518 4.661 1.00 93.75 94 GLU A CA 1
ATOM 734 C C . GLU A 1 94 ? 5.900 -8.294 4.040 1.00 93.75 94 GLU A C 1
ATOM 736 O O . GLU A 1 94 ? 6.897 -8.814 4.541 1.00 93.75 94 GLU A O 1
ATOM 741 N N . ARG A 1 95 ? 5.962 -7.481 2.982 1.00 93.19 95 ARG A N 1
ATOM 742 C CA . ARG A 1 95 ? 7.197 -7.136 2.267 1.00 93.19 95 ARG A CA 1
ATOM 743 C C . ARG A 1 95 ? 7.859 -5.863 2.782 1.00 93.19 95 ARG A C 1
ATOM 745 O O . ARG A 1 95 ? 8.839 -5.413 2.200 1.00 93.19 95 ARG A O 1
ATOM 752 N N . TYR A 1 96 ? 7.351 -5.285 3.873 1.00 93.69 96 TYR A N 1
ATOM 753 C CA . TYR A 1 96 ? 7.975 -4.125 4.491 1.00 93.69 96 TYR A CA 1
ATOM 754 C C . TYR A 1 96 ? 9.451 -4.418 4.821 1.00 93.69 96 TYR A C 1
ATOM 756 O O .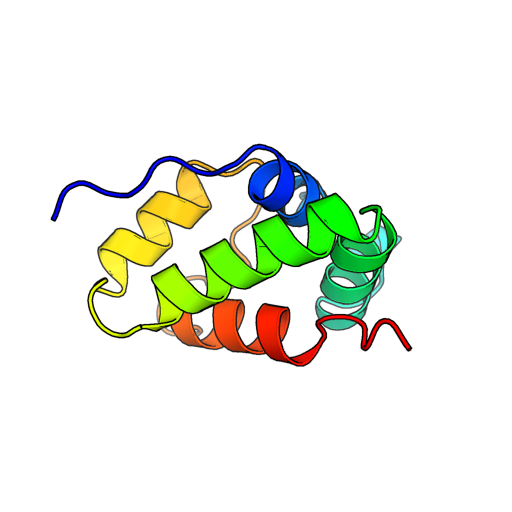 TYR A 1 96 ? 9.730 -5.391 5.539 1.00 93.69 96 TYR A O 1
ATOM 764 N N . PRO A 1 97 ? 10.402 -3.598 4.338 1.00 85.19 97 PRO A N 1
ATOM 765 C CA . PRO A 1 97 ? 11.817 -3.822 4.575 1.00 85.19 97 PRO A CA 1
ATOM 766 C C . PRO A 1 97 ? 12.106 -3.800 6.075 1.00 85.19 97 PRO A C 1
ATOM 768 O O . PRO A 1 97 ? 11.747 -2.871 6.803 1.00 85.19 97 PRO A O 1
ATOM 771 N N . LYS A 1 98 ? 12.774 -4.849 6.560 1.00 68.75 98 LYS A N 1
ATOM 772 C CA . LYS A 1 98 ? 13.306 -4.873 7.922 1.00 68.75 98 LYS A CA 1
ATOM 773 C C . LYS A 1 98 ? 14.510 -3.937 7.959 1.00 68.75 98 LYS A C 1
ATOM 775 O O . LYS A 1 98 ? 15.625 -4.378 7.706 1.00 68.75 98 LYS A O 1
ATOM 780 N N . TYR A 1 99 ? 14.278 -2.654 8.225 1.00 58.50 99 TYR A N 1
ATOM 781 C CA . TYR A 1 99 ? 15.360 -1.728 8.554 1.00 58.50 99 TYR A CA 1
ATOM 782 C C . TYR A 1 99 ? 16.054 -2.254 9.815 1.00 58.50 99 TYR A C 1
ATOM 784 O O . TYR A 1 99 ? 15.435 -2.343 10.879 1.00 58.50 99 TYR A O 1
ATOM 792 N N . SER A 1 100 ? 17.283 -2.729 9.629 1.00 45.66 100 SER A N 1
ATOM 793 C CA . SER A 1 100 ? 18.183 -3.263 10.655 1.00 45.66 100 SER A CA 1
ATOM 794 C C . SER A 1 100 ? 18.951 -2.161 11.360 1.00 45.66 100 SER A C 1
ATOM 796 O O . SER A 1 100 ? 19.444 -1.275 10.627 1.00 45.66 100 SER A O 1
#

Sequence (100 aa):
MATPKNPPDFNALTAFFCPYADEVYGSIEKMIDAGWEGLVESEAKVAKAFIDDLLSGHYTENELREVWRNSKAAIAPFRGKEGSCRAFLESIRERYPKYS

pLDDT: mean 87.63, std 11.43, range [43.75, 97.38]